Protein AF-A0A0Q0XK96-F1 (afdb_monomer)

Foldseek 3Di:
DVVVVVVVVVVLCPPDDLVLLVLLVVVCVVVVHQLQCSQVVCVVVVVVCVVSVHDGDDHSVSSVVSVVVDPVVVVVVVVCCVVCVDDDCVVVVVVVVVVVVVVVVVVVD

Secondary structure (DSSP, 8-state):
-HHHHHHHHHHHHHSS-HHHHHHHHHHHHHTT--GGGHHHHHHH-HHHHHHTT-SS---HHHHHHHHHTS-HHHHHHHHHHHH-TTS-THHHHHHHHHHHHHHHHTT--

pLDDT: mean 79.55, std 14.09, range [45.34, 96.31]

Solvent-accessible surface area (backbone atoms only — not comparable to full-atom values): 6528 Å² total; per-residue (Å²): 111,67,69,60,53,48,52,56,49,50,58,62,53,65,79,56,54,68,71,58,50,50,54,53,50,49,52,30,58,77,73,71,51,54,58,86,47,43,55,62,51,45,68,74,38,51,70,59,30,60,75,68,73,47,95,75,70,70,54,43,67,50,49,53,55,50,60,75,68,52,63,60,65,63,51,51,52,55,51,50,47,69,78,42,79,83,58,83,58,63,66,60,52,51,49,52,54,48,54,56,47,55,65,50,56,72,72,77,116

Organism: NCBI:txid507754

Sequence (109 aa):
MERLSQIVTEDRIRKYSTALIVKIIVILKIYGIIYRLSKYFFNNHREFMELLNITDILDFRTLSYRFLRIDWHCINSSIIDIINPYNDNAAVDSSIVKT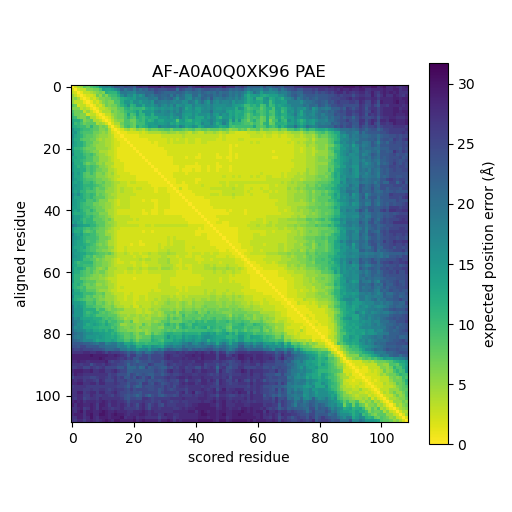CRDTTEEKEE

Mean predicted aligned error: 12.1 Å

Structure (mmCIF, N/CA/C/O backbone):
data_AF-A0A0Q0XK96-F1
#
_entry.id   AF-A0A0Q0XK96-F1
#
loop_
_atom_site.group_PDB
_atom_site.id
_atom_site.type_symbol
_atom_site.label_atom_id
_atom_site.label_alt_id
_atom_site.label_comp_id
_atom_site.label_asym_id
_atom_site.label_entity_id
_atom_site.label_seq_id
_atom_site.pdbx_PDB_ins_code
_atom_site.Cartn_x
_atom_site.Cartn_y
_atom_site.Cartn_z
_atom_site.occupancy
_atom_site.B_iso_or_equiv
_atom_site.auth_seq_id
_atom_site.auth_comp_id
_atom_site.auth_asym_id
_atom_site.auth_atom_id
_atom_site.pdbx_PDB_model_num
ATOM 1 N N . MET A 1 1 ? 16.288 14.473 20.058 1.00 56.69 1 MET A N 1
ATOM 2 C CA . MET A 1 1 ? 15.491 14.549 18.811 1.00 56.69 1 MET A CA 1
ATOM 3 C C . MET A 1 1 ? 15.576 13.257 17.996 1.00 56.69 1 MET A C 1
ATOM 5 O O . MET A 1 1 ? 14.523 12.758 17.631 1.00 56.69 1 MET A O 1
ATOM 9 N N . GLU A 1 2 ? 16.757 12.653 17.796 1.00 59.62 2 GLU A N 1
ATOM 10 C CA . GLU A 1 2 ? 16.915 11.399 17.017 1.00 59.62 2 GLU A CA 1
ATOM 11 C C . GLU A 1 2 ? 16.142 10.178 17.538 1.00 59.62 2 GLU A C 1
ATOM 13 O O . GLU A 1 2 ? 15.560 9.439 16.753 1.00 59.62 2 GLU A O 1
ATOM 18 N N . ARG A 1 3 ? 16.079 9.962 18.858 1.00 60.44 3 ARG A N 1
ATOM 19 C CA . ARG A 1 3 ? 15.335 8.811 19.407 1.00 60.44 3 ARG A CA 1
ATOM 20 C C . ARG A 1 3 ? 13.829 8.904 19.151 1.00 60.44 3 ARG A C 1
ATOM 22 O O . ARG A 1 3 ? 13.197 7.907 18.834 1.00 60.44 3 ARG A O 1
ATOM 29 N N . LEU A 1 4 ? 13.258 10.106 19.246 1.00 60.88 4 LEU A N 1
ATOM 30 C CA . LEU A 1 4 ? 11.837 10.338 18.971 1.00 60.88 4 LEU A CA 1
ATOM 31 C C . LEU A 1 4 ? 11.524 10.184 17.479 1.00 60.88 4 LEU A C 1
ATOM 33 O O . LEU A 1 4 ? 10.505 9.594 17.136 1.00 60.88 4 LEU A O 1
ATOM 37 N N . SER A 1 5 ? 12.399 10.660 16.586 1.00 60.75 5 SER A N 1
ATOM 38 C CA . SER A 1 5 ? 12.215 10.454 15.146 1.00 60.75 5 SER A CA 1
ATOM 39 C C . SER A 1 5 ? 12.373 8.985 14.750 1.00 60.75 5 SER A C 1
ATOM 41 O O . SER A 1 5 ? 11.612 8.522 13.902 1.00 60.75 5 SER A O 1
ATOM 43 N N . GLN A 1 6 ? 13.280 8.232 15.381 1.00 63.56 6 GLN A N 1
ATOM 44 C CA . GLN A 1 6 ? 13.396 6.781 15.194 1.00 63.56 6 GLN A CA 1
ATOM 45 C C . GLN A 1 6 ? 12.128 6.046 15.634 1.00 63.56 6 GLN A C 1
ATOM 47 O O . GLN A 1 6 ? 11.581 5.292 14.837 1.00 63.56 6 GLN A O 1
ATOM 52 N N . ILE A 1 7 ? 11.599 6.334 16.828 1.00 62.66 7 ILE A N 1
ATOM 53 C CA . ILE A 1 7 ? 10.356 5.721 17.331 1.00 62.66 7 ILE A CA 1
ATOM 54 C C . ILE A 1 7 ? 9.174 6.025 16.396 1.00 62.66 7 ILE A C 1
ATOM 56 O O . ILE A 1 7 ? 8.467 5.118 15.966 1.00 62.66 7 ILE A O 1
ATOM 60 N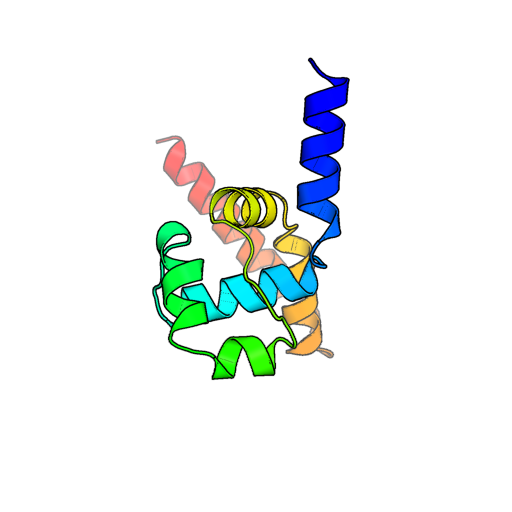 N . VAL A 1 8 ? 9.002 7.290 15.991 1.00 60.56 8 VAL A N 1
ATOM 61 C CA . VAL A 1 8 ? 7.946 7.695 15.042 1.00 60.56 8 VAL A CA 1
ATOM 62 C C . VAL A 1 8 ? 8.115 7.012 13.678 1.00 60.56 8 VAL A C 1
ATOM 64 O O . VAL A 1 8 ? 7.132 6.724 12.996 1.00 60.56 8 VAL A O 1
ATOM 67 N N . THR A 1 9 ? 9.352 6.752 13.255 1.00 61.47 9 THR A N 1
ATOM 68 C CA . THR A 1 9 ? 9.645 6.055 11.996 1.00 61.47 9 THR A CA 1
ATOM 69 C C . THR A 1 9 ? 9.344 4.561 12.100 1.00 61.47 9 THR A C 1
ATOM 71 O O . THR A 1 9 ? 8.742 4.008 11.182 1.00 61.47 9 THR A O 1
ATOM 74 N N . GLU A 1 10 ? 9.696 3.914 13.210 1.00 62.84 10 GLU A N 1
ATOM 75 C CA . GLU A 1 10 ? 9.369 2.507 13.463 1.00 62.84 10 GLU A CA 1
ATOM 76 C C . GLU A 1 10 ? 7.857 2.269 13.517 1.00 62.84 10 GLU A C 1
ATOM 78 O O . GLU A 1 10 ? 7.368 1.337 12.875 1.00 62.84 10 GLU A O 1
ATOM 83 N N . ASP A 1 11 ? 7.099 3.148 14.174 1.00 61.88 11 ASP A N 1
ATOM 84 C CA . ASP A 1 11 ? 5.632 3.061 14.221 1.00 61.88 11 ASP A CA 1
ATOM 85 C C . ASP A 1 11 ? 5.001 3.177 12.826 1.00 61.88 11 ASP A C 1
ATOM 87 O O . ASP A 1 11 ? 4.106 2.408 12.459 1.00 61.88 11 ASP A O 1
ATOM 91 N N . ARG A 1 12 ? 5.522 4.082 11.987 1.00 63.81 12 ARG A N 1
ATOM 92 C CA . ARG A 1 12 ? 5.110 4.222 10.577 1.00 63.81 12 ARG A CA 1
ATOM 93 C C . ARG A 1 12 ? 5.459 2.997 9.724 1.00 63.81 12 ARG A C 1
ATOM 95 O O . ARG A 1 12 ? 4.829 2.753 8.690 1.00 63.81 12 ARG A O 1
ATOM 102 N N . ILE A 1 13 ? 6.464 2.222 10.125 1.00 68.31 13 ILE A N 1
ATOM 103 C CA . ILE A 1 13 ? 6.893 1.002 9.431 1.00 68.31 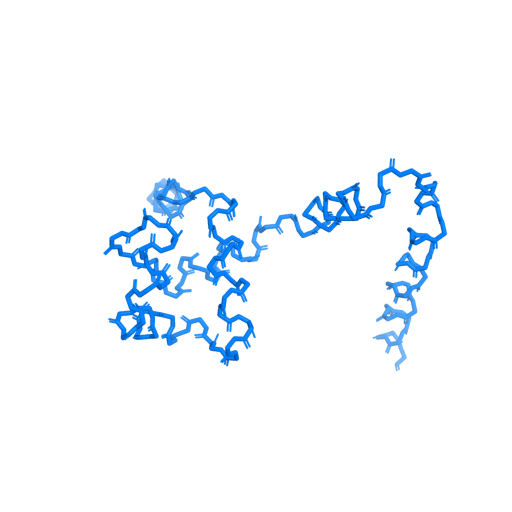13 ILE A CA 1
ATOM 104 C C . ILE A 1 13 ? 6.071 -0.215 9.879 1.00 68.31 13 ILE A C 1
ATOM 106 O O . ILE A 1 13 ? 5.758 -1.075 9.056 1.00 68.31 13 ILE A O 1
ATOM 110 N N . ARG A 1 14 ? 5.669 -0.299 11.148 1.00 71.38 14 ARG A N 1
ATOM 111 C CA . ARG A 1 14 ? 5.081 -1.532 11.695 1.00 71.38 14 ARG A CA 1
ATOM 112 C C . ARG A 1 14 ? 3.600 -1.742 11.400 1.00 71.38 14 ARG A C 1
ATOM 114 O O . ARG A 1 14 ? 3.180 -2.892 11.372 1.00 71.38 14 ARG A O 1
ATOM 121 N N . LYS A 1 15 ? 2.814 -0.685 11.145 1.00 79.88 15 LYS A N 1
ATOM 122 C CA . LYS A 1 15 ? 1.348 -0.836 11.022 1.00 79.88 15 LYS A CA 1
ATOM 123 C C . LYS A 1 15 ? 0.935 -1.775 9.880 1.00 79.88 15 LYS A C 1
ATOM 125 O O . LYS A 1 15 ? 0.112 -2.646 10.121 1.00 79.88 15 LYS A O 1
ATOM 130 N N . TYR A 1 16 ? 1.524 -1.646 8.684 1.00 86.94 16 TYR A N 1
ATOM 131 C CA . TYR A 1 16 ? 1.239 -2.515 7.527 1.00 86.94 16 TYR A CA 1
ATOM 132 C C . TYR A 1 16 ? 2.495 -3.171 6.958 1.00 86.94 16 TYR A C 1
ATOM 134 O O . TYR A 1 16 ? 3.562 -2.553 6.885 1.00 86.94 16 TYR A O 1
ATOM 142 N N . SER A 1 17 ? 2.347 -4.417 6.502 1.00 88.00 17 SER A N 1
ATOM 143 C CA . SER A 1 17 ? 3.392 -5.132 5.768 1.00 88.00 17 SER A CA 1
ATOM 144 C C . SER A 1 17 ? 3.668 -4.459 4.423 1.00 88.00 17 SER A C 1
ATOM 146 O O . SER A 1 17 ? 2.796 -3.814 3.841 1.00 88.00 17 SER A O 1
ATOM 148 N N . THR A 1 18 ? 4.883 -4.618 3.899 1.00 87.38 18 THR A N 1
ATOM 149 C CA . THR A 1 18 ? 5.253 -4.060 2.589 1.00 87.38 18 THR A CA 1
ATOM 150 C C . THR A 1 18 ? 4.329 -4.561 1.479 1.00 87.38 18 THR A C 1
ATOM 152 O O . THR A 1 18 ? 3.872 -3.762 0.670 1.00 87.38 18 THR A O 1
ATOM 155 N N . ALA A 1 19 ? 3.953 -5.843 1.501 1.00 87.25 19 ALA A N 1
ATOM 156 C CA . ALA A 1 19 ? 3.002 -6.408 0.547 1.00 87.25 19 ALA A CA 1
ATOM 157 C C . ALA A 1 19 ? 1.638 -5.695 0.580 1.00 87.25 19 ALA A C 1
ATOM 159 O O . ALA A 1 19 ? 1.073 -5.381 -0.465 1.00 87.25 19 ALA A O 1
ATOM 160 N N . LEU A 1 20 ? 1.117 -5.390 1.772 1.00 91.19 20 LEU A N 1
ATOM 161 C CA . LEU A 1 20 ? -0.147 -4.668 1.912 1.00 91.19 20 LEU A CA 1
ATOM 162 C C . LEU A 1 20 ? -0.037 -3.221 1.408 1.00 91.19 20 LEU A C 1
ATOM 164 O O . LEU A 1 20 ? -0.933 -2.744 0.716 1.00 91.19 20 LEU A O 1
ATOM 168 N N . ILE A 1 21 ? 1.083 -2.546 1.687 1.00 92.06 21 ILE A N 1
ATOM 169 C CA . ILE A 1 21 ? 1.363 -1.208 1.148 1.00 92.06 21 ILE A CA 1
ATOM 170 C C . ILE A 1 21 ? 1.353 -1.222 -0.385 1.00 92.06 21 ILE A C 1
ATOM 172 O O . ILE A 1 21 ? 0.726 -0.359 -0.995 1.00 92.06 21 ILE A O 1
ATOM 176 N N . VAL A 1 22 ? 1.996 -2.213 -1.006 1.00 91.19 22 VAL A N 1
ATOM 177 C CA . VAL A 1 22 ? 2.030 -2.364 -2.469 1.00 91.19 22 VAL A CA 1
ATOM 178 C C . VAL A 1 22 ? 0.621 -2.532 -3.030 1.00 91.19 22 VAL A C 1
ATOM 180 O O . VAL A 1 22 ? 0.263 -1.820 -3.963 1.00 91.19 22 VAL A O 1
ATOM 183 N N . LYS A 1 23 ? -0.217 -3.382 -2.422 1.00 93.00 23 LYS A N 1
ATOM 184 C CA . LYS A 1 23 ? -1.622 -3.540 -2.839 1.00 93.00 23 LYS A CA 1
ATOM 185 C C . LYS A 1 23 ? -2.395 -2.217 -2.781 1.00 93.00 23 LYS A C 1
ATOM 187 O O . LYS A 1 23 ? -3.086 -1.875 -3.736 1.00 93.00 23 LYS A O 1
ATOM 192 N N . ILE A 1 24 ? -2.235 -1.447 -1.700 1.00 94.25 24 ILE A N 1
ATOM 193 C CA . ILE A 1 24 ? -2.857 -0.119 -1.556 1.00 94.25 24 ILE A CA 1
ATOM 194 C C . ILE A 1 24 ? -2.395 0.823 -2.678 1.00 94.25 24 ILE A C 1
ATOM 196 O O . ILE A 1 24 ? -3.221 1.484 -3.304 1.00 94.25 24 ILE A O 1
ATOM 200 N N . ILE A 1 25 ? -1.087 0.880 -2.954 1.00 92.50 25 ILE A N 1
ATOM 201 C CA . ILE A 1 25 ? -0.518 1.739 -4.005 1.00 92.50 25 ILE A CA 1
ATOM 202 C C . ILE A 1 25 ? -1.047 1.344 -5.384 1.00 92.50 25 ILE A C 1
ATOM 204 O O . ILE A 1 25 ? -1.415 2.225 -6.158 1.00 92.50 25 ILE A O 1
ATOM 208 N N . VAL A 1 26 ? -1.103 0.046 -5.688 1.00 92.44 26 VAL A N 1
ATOM 209 C CA . VAL A 1 26 ? -1.606 -0.466 -6.970 1.00 92.44 26 VAL A CA 1
ATOM 210 C C . VAL A 1 26 ? -3.056 -0.047 -7.183 1.00 92.44 26 VAL A C 1
ATOM 212 O O . VAL A 1 26 ? -3.369 0.497 -8.238 1.00 92.44 26 VAL A O 1
ATOM 215 N N . ILE A 1 27 ? -3.918 -0.201 -6.173 1.00 95.06 27 ILE A N 1
ATOM 216 C CA . ILE A 1 27 ? -5.311 0.264 -6.248 1.00 95.06 27 ILE A CA 1
ATOM 217 C C . ILE A 1 27 ? -5.348 1.769 -6.537 1.00 95.06 27 ILE A C 1
ATOM 219 O O . ILE A 1 27 ? -5.976 2.196 -7.501 1.00 95.06 27 ILE A O 1
ATOM 223 N N . LEU A 1 28 ? -4.619 2.584 -5.770 1.00 94.88 28 LEU A N 1
ATOM 224 C CA . LEU A 1 28 ? -4.583 4.033 -5.996 1.00 94.88 28 LEU A CA 1
ATOM 225 C C . LEU A 1 28 ? -4.110 4.389 -7.415 1.00 94.88 28 LEU A C 1
ATOM 227 O O . LEU A 1 28 ? -4.660 5.300 -8.026 1.00 94.88 28 LEU A O 1
ATOM 231 N N . LYS A 1 29 ? -3.131 3.661 -7.962 1.00 93.00 29 LYS A N 1
ATOM 232 C CA . LYS A 1 29 ? -2.622 3.879 -9.322 1.00 93.00 29 LYS A CA 1
ATOM 233 C C . LYS A 1 29 ? -3.620 3.485 -10.406 1.00 93.00 29 LYS A C 1
ATOM 235 O O . LYS A 1 29 ? -3.791 4.266 -11.335 1.00 93.00 29 LYS A O 1
ATOM 240 N N . ILE A 1 30 ? -4.300 2.345 -10.268 1.00 94.88 30 ILE A N 1
ATOM 241 C CA . ILE A 1 30 ? -5.337 1.891 -11.211 1.00 94.88 30 ILE A CA 1
ATOM 242 C C . ILE A 1 30 ? -6.457 2.933 -11.327 1.00 94.88 30 ILE A C 1
ATOM 244 O O . ILE A 1 30 ? -6.906 3.234 -12.427 1.00 94.88 30 ILE A O 1
ATOM 248 N N . TYR A 1 31 ? -6.862 3.527 -10.203 1.00 95.56 31 TYR A N 1
ATOM 249 C CA . TYR A 1 31 ? -7.935 4.525 -10.160 1.00 95.56 31 TYR A CA 1
ATOM 250 C C . TYR A 1 31 ? -7.450 5.977 -10.328 1.00 95.56 31 TYR A C 1
ATOM 252 O O . TYR A 1 31 ? -8.242 6.908 -10.194 1.00 95.56 31 TYR A O 1
ATOM 260 N N . GLY A 1 32 ? -6.158 6.206 -10.597 1.00 94.81 32 GLY A N 1
ATOM 261 C CA . GLY A 1 32 ? -5.605 7.555 -10.779 1.00 94.81 32 GLY A CA 1
ATOM 262 C C . GLY A 1 32 ? -5.668 8.447 -9.529 1.00 94.81 32 GLY A C 1
ATOM 263 O O . GLY A 1 32 ? -5.639 9.673 -9.631 1.00 94.81 32 GLY A O 1
ATOM 264 N N . ILE A 1 33 ? -5.750 7.856 -8.336 1.00 95.88 33 ILE A N 1
ATOM 265 C CA . ILE A 1 33 ? -5.911 8.572 -7.071 1.00 95.88 33 ILE A CA 1
ATOM 266 C C . ILE A 1 33 ? -4.548 8.949 -6.492 1.00 95.88 33 ILE A C 1
ATOM 268 O O . ILE A 1 33 ? -3.693 8.109 -6.206 1.00 95.88 33 ILE A O 1
ATOM 272 N N . ILE A 1 34 ? -4.353 10.242 -6.241 1.00 92.69 34 ILE A N 1
ATOM 273 C CA . ILE A 1 34 ? -3.158 10.742 -5.555 1.00 92.69 34 ILE A CA 1
ATOM 274 C C . ILE A 1 34 ? -3.175 10.389 -4.060 1.00 92.69 34 ILE A C 1
ATOM 276 O O . ILE A 1 34 ? -4.223 10.367 -3.415 1.00 92.69 34 ILE A O 1
ATOM 280 N N . TYR A 1 35 ? -1.997 10.210 -3.452 1.00 90.94 35 TYR A N 1
ATOM 281 C CA . TYR A 1 35 ? -1.876 9.757 -2.056 1.00 90.94 35 TYR A CA 1
ATOM 282 C C . TYR A 1 35 ? -2.595 10.647 -1.035 1.00 90.94 35 TYR A C 1
ATOM 284 O O . TYR A 1 35 ? -3.089 10.139 -0.030 1.00 90.94 35 TYR A O 1
ATOM 292 N N . ARG A 1 36 ? -2.710 11.959 -1.290 1.00 92.25 36 ARG A N 1
ATOM 293 C CA . ARG A 1 36 ? -3.449 12.892 -0.418 1.00 92.25 36 ARG A CA 1
ATOM 294 C C . ARG A 1 36 ? -4.943 12.580 -0.324 1.00 92.25 36 ARG A C 1
ATOM 296 O O . ARG A 1 36 ? -5.545 12.866 0.704 1.00 92.25 36 ARG A O 1
ATOM 303 N N . LEU A 1 37 ? -5.518 11.988 -1.368 1.00 94.69 37 LEU A N 1
ATOM 304 C CA . LEU A 1 37 ? -6.933 11.626 -1.432 1.00 94.69 37 LEU A CA 1
ATOM 305 C C . LEU A 1 37 ? -7.191 10.165 -1.050 1.00 94.69 37 LEU A C 1
ATOM 307 O O . LEU A 1 37 ? -8.347 9.765 -0.983 1.00 94.69 37 LEU A O 1
ATOM 311 N N . SER A 1 38 ? -6.146 9.387 -0.746 1.00 93.88 38 SER A N 1
ATOM 312 C CA . SER A 1 38 ? -6.262 7.960 -0.413 1.00 93.88 38 SER A CA 1
ATOM 313 C C . SER A 1 38 ? -7.298 7.695 0.680 1.00 93.88 38 SER A C 1
ATOM 315 O O . SER A 1 38 ? -8.211 6.905 0.479 1.00 93.88 38 SER A O 1
ATOM 317 N N . LYS A 1 39 ? -7.222 8.409 1.807 1.00 93.69 39 LYS A N 1
ATOM 318 C CA . LYS A 1 39 ? -8.159 8.216 2.918 1.00 93.69 39 LYS A CA 1
ATOM 319 C C . LYS A 1 39 ? -9.608 8.505 2.522 1.00 93.69 39 LYS A C 1
ATOM 321 O O . LYS A 1 39 ? -10.495 7.745 2.884 1.00 93.69 39 LYS A O 1
ATOM 326 N N . TYR A 1 40 ? -9.845 9.577 1.766 1.00 94.88 40 TYR A N 1
ATOM 327 C CA . TYR A 1 40 ? -11.182 9.898 1.262 1.00 94.88 40 TYR A CA 1
ATOM 328 C C . TYR A 1 40 ? -11.685 8.810 0.308 1.00 94.88 40 TYR A C 1
ATOM 330 O O . TYR A 1 40 ? -12.791 8.312 0.476 1.00 94.88 40 TYR A O 1
ATOM 338 N N . PHE A 1 41 ? -10.848 8.391 -0.641 1.00 96.00 41 PHE A N 1
ATOM 339 C CA . PHE A 1 41 ? -11.168 7.342 -1.604 1.00 96.00 41 PHE A CA 1
ATOM 340 C C . PHE A 1 41 ? -11.549 6.024 -0.916 1.00 96.00 41 PHE A C 1
ATOM 342 O O . PHE A 1 41 ? -12.659 5.541 -1.101 1.00 96.00 41 PHE A O 1
ATOM 349 N N . PHE A 1 42 ? -10.686 5.483 -0.055 1.00 95.31 42 PHE A N 1
ATOM 350 C CA . PHE A 1 42 ? -10.939 4.205 0.620 1.00 95.31 42 PHE A CA 1
ATOM 351 C C . PHE A 1 42 ? -12.109 4.257 1.613 1.00 95.31 42 PHE A C 1
ATOM 353 O O . PHE A 1 42 ? -12.798 3.259 1.801 1.00 95.31 42 PHE A O 1
ATOM 360 N N . ASN A 1 43 ? -12.377 5.413 2.227 1.00 94.19 43 ASN A N 1
ATOM 361 C CA . ASN A 1 43 ? -13.549 5.565 3.089 1.00 94.19 43 ASN A CA 1
ATOM 362 C C . ASN A 1 43 ? -14.868 5.536 2.303 1.00 94.19 43 ASN A C 1
ATOM 364 O O . ASN A 1 43 ? -15.873 5.085 2.850 1.00 94.19 43 ASN A O 1
ATOM 368 N N . ASN A 1 44 ? -14.864 6.010 1.053 1.00 96.31 44 ASN A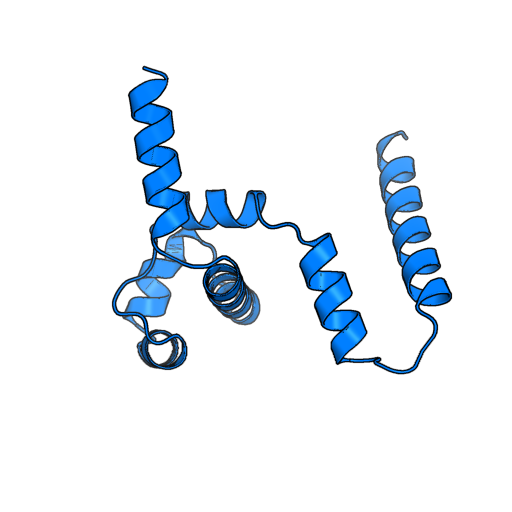 N 1
ATOM 369 C CA . ASN A 1 44 ? -16.030 5.968 0.165 1.00 96.31 44 ASN A CA 1
ATOM 370 C C . ASN A 1 44 ? -16.148 4.644 -0.605 1.00 96.31 44 ASN A C 1
ATOM 372 O O . ASN A 1 44 ? -17.243 4.297 -1.029 1.00 96.31 44 ASN A O 1
ATOM 376 N N . HIS A 1 45 ? -15.045 3.908 -0.745 1.00 95.06 45 HIS A N 1
ATOM 377 C CA . HIS A 1 45 ? -14.966 2.615 -1.424 1.00 95.06 45 HIS A CA 1
ATOM 378 C C . HIS A 1 45 ? -14.585 1.505 -0.440 1.00 95.06 45 HIS A C 1
ATOM 380 O O . HIS A 1 45 ? -13.461 0.984 -0.440 1.00 95.06 45 HIS A O 1
ATOM 386 N N . ARG A 1 46 ? -15.526 1.173 0.451 1.00 94.44 46 ARG A N 1
ATOM 387 C CA . ARG A 1 46 ? -15.319 0.186 1.523 1.00 94.44 46 ARG A CA 1
ATOM 388 C C . ARG A 1 46 ? -15.031 -1.217 1.002 1.00 94.44 46 ARG A C 1
ATOM 390 O O . ARG A 1 46 ? -14.320 -1.959 1.672 1.00 94.44 46 ARG A O 1
ATOM 397 N N . GLU A 1 47 ? -15.467 -1.539 -0.208 1.00 95.94 47 GLU A N 1
ATOM 398 C CA . GLU A 1 47 ? -15.146 -2.786 -0.895 1.00 95.94 47 GLU A CA 1
ATOM 399 C C . GLU A 1 47 ? -13.630 -3.030 -0.983 1.00 95.94 47 GLU A C 1
ATOM 401 O O . GLU A 1 47 ? -13.168 -4.157 -0.813 1.00 95.94 47 GLU A O 1
ATOM 406 N N . PHE A 1 48 ? -12.819 -1.979 -1.160 1.00 95.44 48 PHE A N 1
ATOM 407 C CA . PHE A 1 48 ? -11.363 -2.128 -1.177 1.00 95.44 48 PHE A CA 1
ATOM 408 C C . PHE A 1 48 ? -10.778 -2.312 0.223 1.00 95.44 48 PHE A C 1
ATOM 410 O O . PHE A 1 48 ? -9.767 -2.992 0.378 1.00 95.44 48 PHE A O 1
ATOM 417 N N . MET A 1 49 ? -11.399 -1.730 1.249 1.00 94.38 49 MET A N 1
ATOM 418 C CA . MET A 1 49 ? -10.993 -1.928 2.645 1.00 94.38 49 MET A CA 1
ATOM 419 C C . MET A 1 49 ? -11.244 -3.375 3.078 1.00 94.38 49 MET A C 1
ATOM 421 O O . MET A 1 49 ? -10.373 -4.000 3.680 1.00 94.38 49 MET A O 1
ATOM 425 N N . GLU A 1 50 ? -12.397 -3.924 2.693 1.00 94.94 50 GLU A N 1
ATOM 426 C CA . GLU A 1 50 ? -12.770 -5.323 2.912 1.00 94.94 50 GLU A CA 1
ATOM 427 C C . GLU A 1 50 ? -11.848 -6.275 2.142 1.00 94.94 50 GLU A C 1
ATOM 429 O O . GLU A 1 50 ? -11.301 -7.205 2.732 1.00 94.94 50 GLU A O 1
ATOM 434 N N . LEU A 1 51 ? -11.579 -5.992 0.860 1.00 95.12 51 LEU A N 1
ATOM 435 C CA . LEU A 1 51 ? -10.647 -6.765 0.029 1.00 95.12 51 LEU A CA 1
ATOM 436 C C . LEU A 1 51 ? -9.241 -6.844 0.639 1.00 95.12 51 LEU A C 1
ATOM 438 O O . LEU A 1 51 ? -8.561 -7.868 0.555 1.00 95.12 51 LEU A O 1
ATOM 442 N N . LEU A 1 52 ? -8.783 -5.742 1.229 1.00 93.50 52 LEU A N 1
ATOM 443 C CA . LEU A 1 52 ? -7.479 -5.652 1.876 1.00 93.50 52 LEU A CA 1
ATOM 444 C C . LEU A 1 52 ? -7.492 -6.149 3.328 1.00 93.50 52 LEU A C 1
ATOM 446 O O . LEU A 1 52 ? -6.422 -6.243 3.931 1.00 93.50 52 LEU A O 1
ATOM 450 N N . ASN A 1 53 ? -8.669 -6.477 3.870 1.00 93.62 53 ASN A N 1
ATOM 451 C CA . ASN A 1 53 ? -8.900 -6.832 5.267 1.00 93.62 53 ASN A CA 1
ATOM 452 C C . ASN A 1 53 ? -8.308 -5.797 6.246 1.00 93.62 53 ASN A C 1
ATOM 454 O O . ASN A 1 53 ? -7.587 -6.136 7.188 1.00 93.62 53 ASN A O 1
ATOM 458 N N . ILE A 1 54 ? -8.575 -4.512 5.988 1.00 91.12 54 ILE A N 1
ATOM 459 C CA . ILE A 1 54 ? -8.131 -3.389 6.823 1.00 91.12 54 ILE A CA 1
ATOM 460 C C . ILE A 1 54 ? -9.315 -2.558 7.305 1.00 91.12 54 ILE A C 1
ATOM 462 O O . ILE A 1 54 ? -10.312 -2.384 6.613 1.00 91.12 54 ILE A O 1
ATOM 466 N N . THR A 1 55 ? -9.180 -1.992 8.501 1.00 90.62 55 THR A N 1
ATOM 467 C CA . THR A 1 55 ? -10.217 -1.159 9.128 1.00 90.62 55 THR A CA 1
ATOM 468 C C . THR A 1 55 ? -9.962 0.340 8.980 1.00 90.62 55 THR A C 1
ATOM 470 O O . THR A 1 55 ? -10.876 1.142 9.152 1.00 90.62 55 THR A O 1
ATOM 473 N N . ASP A 1 56 ? -8.731 0.731 8.648 1.00 90.12 56 ASP A N 1
ATOM 474 C CA . ASP A 1 56 ? -8.305 2.122 8.477 1.00 90.12 56 ASP A CA 1
ATOM 475 C C . ASP A 1 56 ? -7.227 2.212 7.389 1.00 90.12 56 ASP A C 1
ATOM 477 O O . ASP A 1 56 ? -6.575 1.224 7.051 1.00 90.12 56 ASP A O 1
ATOM 481 N N . ILE A 1 57 ? -7.010 3.402 6.841 1.00 90.25 57 ILE A N 1
ATOM 482 C CA . ILE A 1 57 ? -5.939 3.657 5.879 1.00 90.25 57 ILE A CA 1
ATOM 483 C C . ILE A 1 57 ? -4.872 4.538 6.506 1.00 90.25 57 ILE A C 1
ATOM 485 O O . ILE A 1 57 ? -5.150 5.485 7.242 1.00 90.25 57 ILE A O 1
ATOM 489 N N . LEU A 1 58 ? -3.620 4.208 6.191 1.00 88.38 58 LEU A N 1
ATOM 490 C CA . LEU A 1 58 ? -2.478 5.026 6.567 1.00 88.38 58 LEU A CA 1
ATOM 491 C C . LEU A 1 58 ? -2.628 6.439 6.015 1.00 88.38 58 LEU A C 1
ATOM 493 O O . LEU A 1 58 ? -3.094 6.648 4.896 1.00 88.38 58 LEU A O 1
ATOM 497 N N . ASP A 1 59 ? -2.187 7.418 6.796 1.00 87.94 59 ASP A N 1
ATOM 498 C CA . ASP A 1 59 ? -2.153 8.789 6.321 1.00 87.94 59 ASP A CA 1
ATOM 499 C C . ASP A 1 59 ? -1.220 8.926 5.105 1.00 87.94 59 ASP A C 1
ATOM 501 O O . ASP A 1 59 ? -0.299 8.129 4.881 1.00 87.94 59 ASP A O 1
ATOM 505 N N . PHE A 1 60 ? -1.439 9.983 4.323 1.00 87.88 60 PHE A N 1
ATOM 506 C CA . PHE A 1 60 ? -0.698 10.187 3.084 1.00 87.88 60 PHE A CA 1
ATOM 507 C C . PHE A 1 60 ? 0.819 10.293 3.296 1.00 87.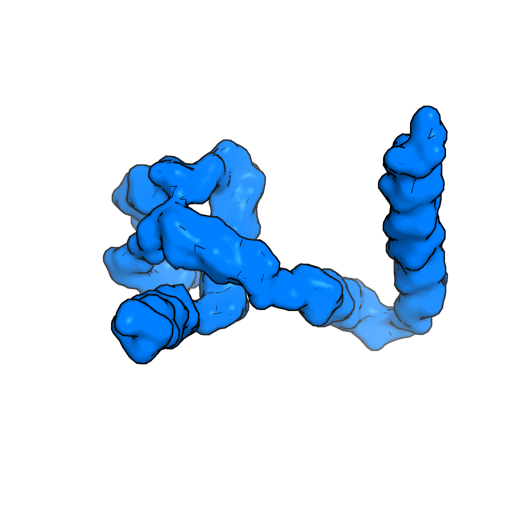88 60 PHE A C 1
ATOM 509 O O . PHE A 1 60 ? 1.573 9.897 2.407 1.00 87.88 60 PHE A O 1
ATOM 516 N N . ARG A 1 61 ? 1.291 10.835 4.432 1.00 88.06 61 ARG A N 1
ATOM 517 C CA . ARG A 1 61 ? 2.729 10.983 4.707 1.00 88.06 61 ARG A CA 1
ATOM 518 C C . ARG A 1 61 ? 3.344 9.613 4.917 1.00 88.06 61 ARG A C 1
ATOM 520 O O . ARG A 1 61 ? 4.397 9.335 4.352 1.00 88.06 61 ARG A O 1
ATOM 527 N N . THR A 1 62 ? 2.670 8.757 5.677 1.00 87.38 62 THR A N 1
ATOM 528 C CA . THR A 1 62 ? 3.122 7.388 5.917 1.00 87.38 62 THR A CA 1
ATOM 529 C C . THR A 1 62 ? 3.098 6.560 4.633 1.00 87.38 62 THR A C 1
ATOM 531 O O . THR A 1 62 ? 4.088 5.898 4.330 1.00 87.38 62 THR A O 1
ATOM 534 N N . LEU A 1 63 ? 2.040 6.659 3.819 1.00 88.88 63 LEU A N 1
ATOM 535 C CA . LEU A 1 63 ? 1.989 5.996 2.508 1.00 88.88 63 LEU A CA 1
ATOM 536 C C . LEU A 1 63 ? 3.110 6.466 1.577 1.00 88.88 63 LEU A C 1
ATOM 538 O O . LEU A 1 63 ? 3.804 5.639 0.994 1.00 88.88 63 LEU A O 1
ATOM 542 N N . SER A 1 64 ? 3.327 7.780 1.484 1.00 87.69 64 SER A N 1
ATOM 543 C CA . SER A 1 64 ? 4.370 8.357 0.625 1.00 87.69 64 SER A CA 1
ATOM 544 C C . SER A 1 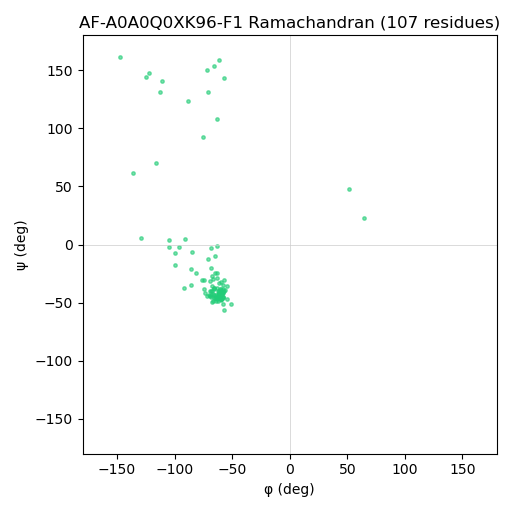64 ? 5.765 7.929 1.083 1.00 87.69 64 SER A C 1
ATOM 546 O O . SER A 1 64 ? 6.597 7.537 0.271 1.00 87.69 64 SER A O 1
ATOM 548 N N . TYR A 1 65 ? 6.010 7.946 2.396 1.00 88.62 65 TYR A N 1
ATOM 549 C CA . TYR A 1 65 ? 7.264 7.485 2.983 1.00 88.62 65 TYR A CA 1
ATOM 550 C C . TYR A 1 65 ? 7.522 6.004 2.686 1.00 88.62 65 TYR A C 1
ATOM 552 O O . TYR A 1 65 ? 8.626 5.634 2.294 1.00 88.62 65 TYR A O 1
ATOM 560 N N . ARG A 1 66 ? 6.505 5.150 2.845 1.00 88.31 66 ARG A N 1
ATOM 561 C CA . ARG A 1 66 ? 6.629 3.713 2.580 1.00 88.31 66 ARG A CA 1
ATOM 562 C C . ARG A 1 66 ? 6.814 3.422 1.094 1.00 88.31 66 ARG A C 1
ATOM 564 O O . ARG A 1 66 ? 7.652 2.592 0.773 1.00 88.31 66 ARG A O 1
ATOM 571 N N . PHE A 1 67 ? 6.111 4.134 0.214 1.00 87.50 67 PHE A N 1
ATOM 572 C CA . PHE A 1 67 ? 6.279 4.046 -1.240 1.00 87.50 67 PHE A CA 1
ATOM 573 C C . PHE A 1 67 ? 7.735 4.277 -1.669 1.00 87.50 67 PHE A C 1
ATOM 575 O O . PHE A 1 67 ? 8.285 3.489 -2.431 1.00 87.50 67 PHE A O 1
ATOM 582 N N . LEU A 1 68 ? 8.373 5.325 -1.140 1.00 88.00 68 LEU A N 1
ATOM 583 C CA . LEU A 1 68 ? 9.758 5.672 -1.483 1.00 88.00 68 LEU A CA 1
ATOM 584 C C . LEU A 1 68 ? 10.794 4.664 -0.969 1.00 88.00 68 LEU A C 1
ATOM 586 O O . LEU A 1 68 ? 11.916 4.648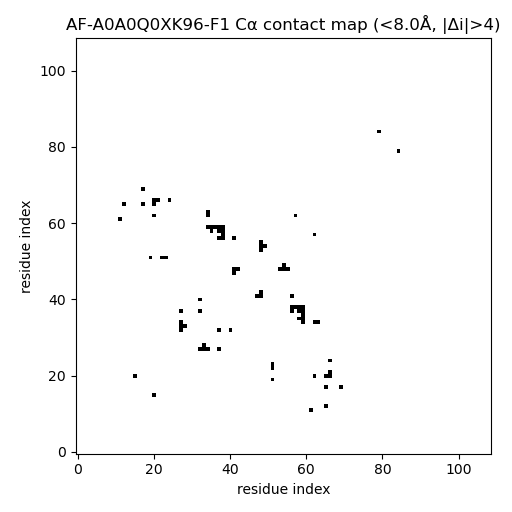 -1.458 1.00 88.00 68 LEU A O 1
ATOM 590 N N . ARG A 1 69 ? 10.442 3.852 0.033 1.00 88.00 69 ARG A N 1
ATOM 591 C CA . ARG A 1 69 ? 11.342 2.863 0.648 1.00 88.00 69 ARG A CA 1
ATOM 592 C C . ARG A 1 69 ? 11.041 1.428 0.234 1.00 88.00 69 ARG A C 1
ATOM 594 O O . ARG A 1 69 ? 11.648 0.506 0.773 1.00 88.00 69 ARG A O 1
ATOM 601 N N . ILE A 1 70 ? 10.083 1.232 -0.665 1.00 87.50 70 ILE A N 1
ATOM 602 C CA . ILE A 1 70 ? 9.856 -0.064 -1.283 1.00 87.50 70 ILE A CA 1
ATOM 603 C C . ILE A 1 70 ? 11.010 -0.348 -2.242 1.00 87.50 70 ILE A C 1
ATOM 605 O O . ILE A 1 70 ? 11.353 0.487 -3.076 1.00 87.50 70 ILE A O 1
ATOM 609 N N . ASP A 1 71 ? 11.577 -1.546 -2.128 1.00 86.81 71 ASP A N 1
ATOM 610 C CA . ASP A 1 71 ? 12.474 -2.081 -3.142 1.00 86.81 71 ASP A CA 1
ATOM 611 C C . ASP A 1 71 ? 11.641 -2.542 -4.346 1.00 86.81 71 ASP A C 1
ATOM 613 O O . ASP A 1 71 ? 11.111 -3.656 -4.390 1.00 86.81 71 ASP A O 1
ATOM 617 N N . TRP A 1 72 ? 11.471 -1.631 -5.302 1.00 84.06 72 TRP A N 1
ATOM 618 C CA . TRP A 1 72 ? 10.711 -1.888 -6.522 1.00 84.06 72 TRP A CA 1
ATOM 619 C C . TRP A 1 72 ? 11.391 -2.910 -7.430 1.00 84.06 72 TRP A C 1
ATOM 621 O O . TRP A 1 72 ? 10.689 -3.609 -8.155 1.00 84.06 72 TRP A O 1
ATOM 631 N N . HIS A 1 73 ? 12.720 -3.042 -7.367 1.00 82.69 73 HIS A N 1
ATOM 632 C CA . HIS A 1 73 ? 13.439 -4.043 -8.151 1.00 82.69 73 HIS A CA 1
ATOM 633 C C . HIS A 1 73 ? 13.069 -5.445 -7.682 1.00 82.69 73 HIS A C 1
ATOM 635 O O . HIS A 1 73 ? 12.648 -6.263 -8.492 1.00 82.69 73 HIS A O 1
ATOM 641 N N . CYS A 1 74 ? 13.102 -5.683 -6.370 1.00 81.25 74 CYS A N 1
ATOM 642 C CA . CYS A 1 74 ? 12.697 -6.959 -5.785 1.00 81.25 74 CYS A CA 1
ATOM 643 C C . CYS A 1 74 ? 11.246 -7.337 -6.140 1.00 81.25 74 CYS A C 1
ATOM 645 O O . CYS A 1 74 ? 10.957 -8.483 -6.495 1.00 81.25 74 CYS A O 1
ATOM 647 N N . ILE A 1 75 ? 10.325 -6.367 -6.106 1.00 81.12 75 ILE A N 1
ATOM 648 C CA . ILE A 1 75 ? 8.925 -6.594 -6.496 1.00 81.12 75 ILE A CA 1
ATOM 649 C C . ILE A 1 75 ? 8.810 -6.912 -7.986 1.00 81.12 75 ILE A C 1
ATOM 651 O O . ILE A 1 75 ? 8.101 -7.850 -8.342 1.00 81.12 75 ILE A O 1
ATOM 655 N N . ASN A 1 76 ? 9.488 -6.154 -8.848 1.00 80.75 76 ASN A N 1
ATOM 656 C CA . ASN A 1 76 ? 9.443 -6.373 -10.290 1.00 80.75 76 ASN A CA 1
ATOM 657 C C . ASN A 1 76 ? 9.989 -7.751 -10.660 1.00 80.75 76 ASN A C 1
ATOM 659 O O . ASN A 1 76 ? 9.323 -8.469 -11.399 1.00 80.75 76 ASN A O 1
ATOM 663 N N . SER A 1 77 ? 11.134 -8.148 -10.099 1.00 75.12 77 SER A N 1
ATOM 664 C CA . SER A 1 77 ? 11.686 -9.493 -10.290 1.00 75.12 77 SER A CA 1
ATOM 665 C C . SER A 1 77 ? 10.695 -10.562 -9.835 1.00 75.12 77 SER A C 1
ATOM 667 O O . SER A 1 77 ? 10.376 -11.456 -10.606 1.00 75.12 77 SER A O 1
ATOM 669 N N . SER A 1 78 ? 10.084 -10.395 -8.656 1.00 75.31 78 SER A N 1
ATOM 670 C CA . SER A 1 78 ? 9.067 -11.334 -8.158 1.00 75.31 78 SER A CA 1
ATOM 671 C C . SER A 1 78 ? 7.852 -11.447 -9.092 1.00 75.31 78 SER A C 1
ATOM 673 O O . SER A 1 78 ? 7.302 -12.530 -9.265 1.00 75.31 78 SER A O 1
ATOM 675 N N . ILE A 1 79 ? 7.404 -10.339 -9.693 1.00 78.44 79 ILE A N 1
ATOM 676 C CA . ILE A 1 79 ? 6.295 -10.336 -10.660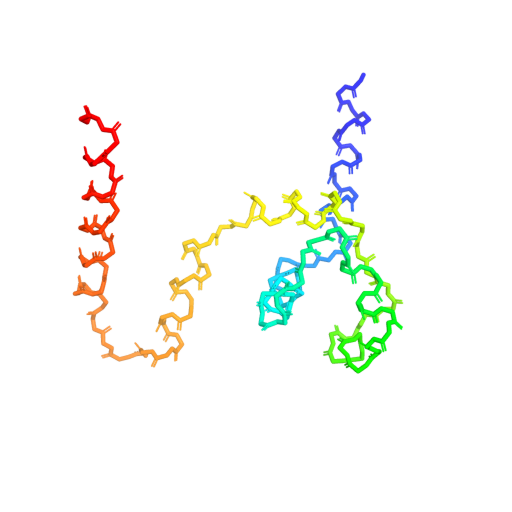 1.00 78.44 79 ILE A CA 1
ATOM 677 C C . ILE A 1 79 ? 6.703 -11.051 -11.951 1.00 78.44 79 ILE A C 1
ATOM 679 O O . ILE A 1 79 ? 5.930 -11.857 -12.465 1.00 78.44 79 ILE A O 1
ATOM 683 N N . ILE A 1 80 ? 7.899 -10.762 -12.469 1.00 75.25 80 ILE A N 1
ATOM 684 C CA . ILE A 1 80 ? 8.433 -11.388 -13.684 1.00 75.25 80 ILE A CA 1
ATOM 685 C C . ILE A 1 80 ? 8.564 -12.899 -13.480 1.00 75.25 80 ILE A C 1
ATOM 687 O O . ILE A 1 80 ? 8.071 -13.653 -14.315 1.00 75.25 80 ILE A O 1
ATOM 691 N N . ASP A 1 81 ? 9.112 -13.335 -12.345 1.00 73.75 81 ASP A N 1
ATOM 692 C CA . ASP A 1 81 ? 9.264 -14.752 -12.000 1.00 73.75 81 ASP A CA 1
ATOM 693 C C . ASP A 1 81 ? 7.909 -15.477 -11.929 1.00 73.75 81 ASP A C 1
ATOM 695 O O . ASP A 1 81 ? 7.781 -16.614 -12.381 1.00 73.75 81 ASP A O 1
ATOM 699 N N . ILE A 1 82 ? 6.867 -14.817 -11.406 1.00 76.56 82 ILE A N 1
ATOM 700 C CA . ILE A 1 82 ? 5.502 -15.372 -11.359 1.00 76.56 82 ILE A CA 1
ATOM 701 C C . ILE A 1 82 ? 4.891 -15.488 -12.760 1.00 76.56 82 ILE A C 1
ATOM 703 O O . ILE A 1 82 ? 4.224 -16.478 -13.061 1.00 76.56 82 ILE A O 1
ATOM 707 N N . ILE A 1 83 ? 5.058 -14.464 -13.600 1.00 77.44 83 ILE A N 1
ATOM 708 C CA . ILE A 1 83 ? 4.457 -14.416 -14.942 1.00 77.44 83 ILE A CA 1
ATOM 709 C C . ILE A 1 83 ? 5.189 -15.354 -15.903 1.00 77.44 83 ILE A C 1
ATOM 711 O O . ILE A 1 83 ? 4.582 -15.888 -16.831 1.00 77.44 83 ILE A O 1
ATOM 715 N N . ASN A 1 84 ? 6.485 -15.554 -15.689 1.00 71.06 84 ASN A N 1
ATOM 716 C CA . ASN A 1 84 ? 7.353 -16.229 -16.631 1.00 71.06 84 ASN A CA 1
ATOM 717 C C . ASN A 1 84 ? 8.292 -17.237 -15.943 1.00 71.06 84 ASN A C 1
ATOM 719 O O . ASN A 1 84 ? 9.512 -17.112 -16.037 1.00 71.06 84 ASN A O 1
ATOM 723 N N . PRO A 1 85 ? 7.742 -18.275 -15.286 1.00 63.09 85 PRO A N 1
ATOM 724 C CA . PRO A 1 85 ? 8.513 -19.187 -14.438 1.00 63.09 85 PRO A CA 1
ATOM 725 C C . PRO A 1 85 ? 9.507 -20.089 -15.196 1.00 63.09 85 PRO A C 1
ATOM 727 O O . PRO A 1 85 ? 10.210 -20.875 -14.565 1.00 63.09 85 PRO A O 1
ATOM 730 N N . TYR A 1 86 ? 9.555 -20.017 -16.534 1.00 63.00 86 TYR A N 1
ATOM 731 C CA . TYR A 1 86 ? 10.303 -20.940 -17.400 1.00 63.00 86 TYR A CA 1
ATOM 732 C C . TYR A 1 86 ? 11.226 -20.268 -18.428 1.00 63.00 86 TYR A C 1
ATOM 734 O O . TYR A 1 86 ? 11.781 -20.968 -19.273 1.00 63.00 86 TYR A O 1
ATOM 742 N N . ASN A 1 87 ? 11.383 -18.945 -18.415 1.00 61.06 87 ASN A N 1
ATOM 743 C CA . ASN A 1 87 ? 12.187 -18.247 -19.420 1.00 61.06 87 ASN A CA 1
ATOM 744 C C . ASN A 1 87 ? 13.436 -17.656 -18.763 1.00 61.06 87 ASN A C 1
ATOM 746 O O . ASN A 1 87 ? 13.338 -16.994 -17.734 1.00 61.06 87 ASN A O 1
ATOM 750 N N . ASP A 1 88 ? 14.603 -17.884 -19.364 1.00 60.28 88 ASP A N 1
ATOM 751 C CA . ASP A 1 88 ? 15.852 -17.275 -18.917 1.00 60.28 88 ASP A CA 1
ATOM 752 C C . ASP A 1 88 ? 15.753 -15.747 -19.068 1.00 60.28 88 ASP A C 1
ATOM 754 O O . ASP A 1 88 ? 15.769 -15.189 -20.169 1.00 60.28 88 ASP A O 1
ATOM 758 N N . ASN A 1 89 ? 15.648 -15.067 -17.926 1.00 60.50 89 ASN A N 1
ATOM 759 C CA . ASN A 1 89 ? 15.357 -13.638 -17.766 1.00 60.50 89 ASN A CA 1
ATOM 760 C C . ASN A 1 89 ? 16.414 -12.683 -18.365 1.00 60.50 89 ASN A C 1
ATOM 762 O O . ASN A 1 89 ? 16.219 -11.468 -18.377 1.00 60.50 89 ASN A O 1
ATOM 766 N N . ALA A 1 90 ? 17.499 -13.209 -18.941 1.00 63.62 90 ALA A N 1
ATOM 767 C CA . ALA A 1 90 ? 18.628 -12.439 -19.459 1.00 63.62 90 ALA A CA 1
ATOM 768 C C . ALA A 1 90 ? 18.238 -11.405 -20.533 1.00 63.62 90 ALA A C 1
ATOM 770 O O . ALA A 1 90 ? 18.818 -10.321 -20.582 1.00 63.62 90 ALA A O 1
ATOM 771 N N . ALA A 1 91 ? 17.251 -11.702 -21.384 1.00 64.00 91 ALA A N 1
ATOM 772 C CA . ALA A 1 91 ? 16.815 -10.776 -22.434 1.00 64.00 91 ALA A CA 1
ATOM 773 C C . ALA A 1 91 ? 15.989 -9.599 -21.883 1.00 64.00 91 ALA A C 1
ATOM 775 O O . ALA A 1 91 ? 16.150 -8.462 -22.331 1.00 64.00 91 ALA A O 1
ATOM 776 N N . VAL A 1 92 ? 15.132 -9.859 -20.890 1.00 65.88 92 VAL A N 1
ATOM 777 C CA . VAL A 1 92 ? 14.322 -8.824 -20.229 1.00 65.88 92 VAL A CA 1
ATOM 778 C C . VAL A 1 92 ? 15.213 -7.953 -19.346 1.00 65.88 92 VAL A C 1
ATOM 780 O O . VAL A 1 92 ? 15.153 -6.728 -19.448 1.00 65.88 92 VAL A O 1
ATOM 783 N N . ASP A 1 93 ? 16.111 -8.565 -18.573 1.00 63.09 93 ASP A N 1
ATOM 784 C CA . ASP A 1 93 ? 17.084 -7.850 -17.744 1.00 63.09 93 ASP A CA 1
ATOM 785 C C . ASP A 1 93 ? 18.023 -6.987 -18.594 1.00 63.09 93 ASP A C 1
ATOM 787 O O . ASP A 1 93 ? 18.259 -5.821 -18.275 1.00 63.09 93 ASP A O 1
ATOM 791 N N . SER A 1 94 ? 18.498 -7.507 -19.733 1.00 65.56 94 SER A N 1
ATOM 792 C CA . SER A 1 94 ? 19.318 -6.737 -20.676 1.00 65.56 94 SER A CA 1
ATOM 793 C C . SER A 1 94 ? 18.556 -5.544 -21.261 1.00 65.56 94 SER A C 1
ATOM 795 O O . SER A 1 94 ? 19.118 -4.451 -21.362 1.00 65.56 94 SER A O 1
ATOM 797 N N . SER A 1 95 ? 17.268 -5.713 -21.582 1.00 68.75 95 SER A N 1
ATOM 798 C CA . SER A 1 95 ? 16.423 -4.611 -22.047 1.00 68.75 95 SER A CA 1
ATOM 799 C C . SER A 1 95 ? 16.240 -3.543 -20.968 1.00 68.75 95 SER A C 1
ATOM 801 O O . SER A 1 95 ? 16.383 -2.364 -21.273 1.00 68.75 95 SER A O 1
ATOM 803 N N . ILE A 1 96 ? 15.965 -3.930 -19.718 1.00 70.50 96 ILE A N 1
ATOM 804 C CA . ILE A 1 96 ? 15.774 -2.988 -18.603 1.00 70.50 96 ILE A CA 1
ATOM 805 C C . ILE A 1 96 ? 17.064 -2.210 -18.328 1.00 70.50 96 ILE A C 1
ATOM 807 O O . ILE A 1 96 ? 17.027 -0.986 -18.216 1.00 70.50 96 ILE A O 1
ATOM 811 N N . VAL A 1 97 ? 18.213 -2.893 -18.268 1.00 71.81 97 VAL A N 1
ATOM 812 C CA . VAL A 1 97 ? 19.524 -2.249 -18.075 1.00 71.81 97 VAL A CA 1
ATOM 813 C C . VAL A 1 97 ? 19.807 -1.245 -19.191 1.00 71.81 97 VAL A C 1
ATOM 815 O O . VAL A 1 97 ? 20.269 -0.139 -18.910 1.00 71.81 97 VAL A O 1
ATOM 818 N N . LYS A 1 98 ? 19.489 -1.595 -20.442 1.00 70.06 98 LYS A N 1
ATOM 819 C CA . LYS A 1 98 ? 19.667 -0.697 -21.583 1.00 70.06 98 LYS A CA 1
ATOM 820 C C . LYS A 1 98 ? 18.776 0.543 -21.472 1.00 70.06 98 LYS A C 1
ATOM 822 O O . LYS A 1 98 ? 19.282 1.653 -21.541 1.00 70.06 98 LYS A O 1
ATOM 827 N N . THR A 1 99 ? 17.483 0.377 -21.187 1.00 71.06 99 THR A N 1
ATOM 828 C CA . THR A 1 99 ? 16.555 1.512 -21.042 1.00 71.06 99 THR A CA 1
ATOM 829 C C . THR A 1 99 ? 16.928 2.430 -19.872 1.00 71.06 99 THR A C 1
ATOM 831 O O . THR A 1 99 ? 16.812 3.650 -19.982 1.00 71.06 99 THR A O 1
ATOM 834 N N . CYS A 1 100 ? 17.411 1.873 -18.757 1.00 64.31 100 CYS A N 1
ATOM 835 C CA . CYS A 1 100 ? 17.921 2.654 -17.627 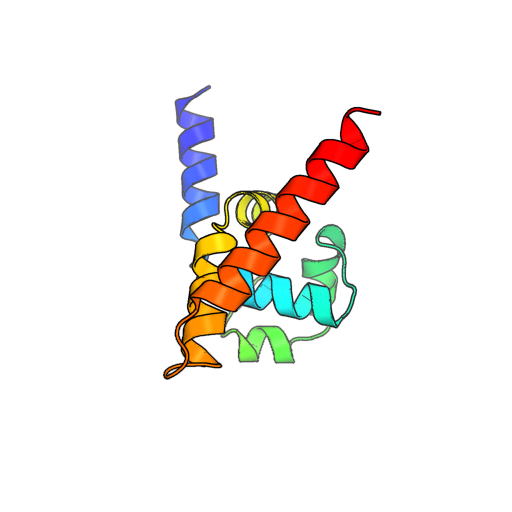1.00 64.31 100 CYS A CA 1
ATOM 836 C C . CYS A 1 100 ? 19.187 3.443 -17.987 1.00 64.31 100 CYS A C 1
ATOM 838 O O . CYS A 1 100 ? 19.359 4.567 -17.523 1.00 64.31 100 CYS A O 1
ATOM 840 N N . ARG A 1 101 ? 20.074 2.876 -18.809 1.00 65.31 101 ARG A N 1
ATOM 841 C CA . ARG A 1 101 ? 21.277 3.565 -19.283 1.00 65.31 101 ARG A CA 1
ATOM 842 C C . ARG A 1 101 ? 20.928 4.722 -20.218 1.00 65.31 101 ARG A C 1
ATOM 844 O O . ARG A 1 101 ? 21.359 5.841 -19.963 1.00 65.31 101 ARG A O 1
ATOM 851 N N . ASP A 1 102 ? 20.083 4.469 -21.211 1.00 67.75 102 ASP A N 1
ATOM 852 C CA . ASP A 1 102 ? 19.698 5.463 -22.219 1.00 67.75 102 ASP A CA 1
ATOM 853 C C . ASP A 1 102 ? 18.986 6.672 -21.565 1.00 67.75 102 ASP A C 1
ATOM 855 O O . ASP A 1 102 ? 19.296 7.823 -21.850 1.00 67.75 102 ASP A O 1
ATOM 859 N N . THR A 1 103 ? 18.117 6.430 -20.575 1.00 60.25 103 THR A N 1
ATOM 860 C CA . THR A 1 103 ? 17.450 7.497 -19.791 1.00 60.25 103 THR A CA 1
ATOM 861 C C . THR A 1 103 ? 18.367 8.260 -18.826 1.00 60.25 103 THR A C 1
ATOM 863 O O . THR A 1 103 ? 17.957 9.280 -18.260 1.00 60.25 103 THR A O 1
ATOM 866 N N . THR A 1 104 ? 19.579 7.756 -18.584 1.00 59.91 104 THR A N 1
ATOM 867 C CA . THR A 1 104 ? 20.605 8.446 -17.790 1.00 59.91 104 THR A CA 1
ATOM 868 C C . THR A 1 104 ? 21.499 9.293 -18.696 1.00 59.91 104 THR A C 1
ATOM 870 O O . THR A 1 104 ? 21.813 10.419 -18.327 1.00 59.91 104 THR A O 1
ATOM 873 N N . GLU A 1 105 ? 21.816 8.803 -19.898 1.00 57.09 105 GLU A N 1
ATOM 874 C CA . GLU A 1 105 ? 22.553 9.548 -20.930 1.00 57.09 105 GLU A CA 1
ATOM 875 C C . GLU A 1 105 ? 21.738 10.757 -21.449 1.00 57.09 105 GLU A C 1
ATOM 877 O O . GLU A 1 105 ? 22.285 11.848 -21.568 1.00 57.09 105 GLU A O 1
ATOM 882 N N . GLU A 1 106 ? 20.411 10.643 -21.600 1.00 55.53 106 GLU A N 1
ATOM 883 C CA . GLU A 1 106 ? 19.521 11.772 -21.961 1.00 55.53 106 GLU A CA 1
ATOM 884 C C . GLU A 1 106 ? 19.439 12.904 -20.911 1.00 55.53 106 GLU A C 1
ATOM 886 O O . GLU A 1 106 ? 18.835 13.944 -21.169 1.00 55.53 106 GLU A O 1
ATOM 891 N N . LYS A 1 107 ? 19.985 12.718 -19.702 1.00 53.56 107 LYS A N 1
ATOM 892 C CA . LYS A 1 107 ? 19.993 13.747 -18.643 1.00 53.56 107 LYS A CA 1
ATOM 893 C C . LYS A 1 107 ? 21.318 14.497 -18.530 1.00 53.56 107 LYS A C 1
ATOM 895 O O . LYS A 1 107 ? 21.396 15.428 -17.727 1.00 53.56 107 LYS A O 1
ATOM 900 N N . GLU A 1 108 ? 22.340 14.066 -19.264 1.00 51.53 108 GLU A N 1
ATOM 901 C CA . GLU A 1 108 ? 23.683 14.657 -19.251 1.00 51.53 108 GLU A CA 1
ATOM 902 C C . GLU A 1 108 ? 23.988 15.511 -20.503 1.00 51.53 108 GLU A C 1
ATOM 904 O O . GLU A 1 108 ? 25.042 16.148 -20.542 1.00 51.53 108 GLU A O 1
ATOM 909 N N . GLU A 1 109 ? 23.062 15.591 -21.471 1.00 45.34 109 GLU A N 1
ATOM 910 C CA . GLU A 1 109 ? 23.021 16.595 -22.561 1.00 45.34 109 GLU A CA 1
ATOM 911 C C . GLU A 1 109 ? 22.166 17.822 -22.199 1.00 45.34 109 GLU A C 1
ATOM 913 O O . GLU A 1 109 ? 22.578 18.949 -22.569 1.00 45.34 109 GLU A O 1
#

Radius of gyration: 17.69 Å; Cα contacts (8 Å, |Δi|>4): 43; chains: 1; bounding box: 40×38×42 Å